Protein AF-A0A7C7LFN3-F1 (afdb_monomer)

Secondary structure (DSSP, 8-state):
----------SS--SSS------GGGS-SEEEEEEEEEEEEETTEEEEEEEEEEEEEEEE--PPPEEEEEESPTT----SS---EEEEE-TT--------------

Sequence (106 aa):
MHDTDIVFGRKDSVENNLLYRWNTFAVNDGRYQIQLVSFDQINGSYDRQHKSEMILAIEVDNTEPEVKIIRPLQGAVISGSVEVEVSLEDKHLTHYVLEYGRIRKE

Radius of gyration: 24.86 Å; Cα contacts (8 Å, |Δi|>4): 97; chains: 1; bounding box: 59×27×70 Å

Structure (mmCIF, N/CA/C/O backbone):
data_AF-A0A7C7LFN3-F1
#
_entry.id   AF-A0A7C7LFN3-F1
#
loop_
_atom_site.group_PDB
_atom_site.id
_atom_site.type_symbol
_atom_site.label_atom_id
_atom_site.label_alt_id
_atom_site.label_comp_id
_atom_site.label_asym_id
_atom_site.label_entity_id
_atom_site.label_seq_id
_atom_site.pdbx_PDB_ins_code
_atom_site.Cartn_x
_atom_site.Cartn_y
_atom_site.Cartn_z
_atom_site.occupancy
_atom_site.B_iso_or_equiv
_atom_site.auth_seq_id
_atom_site.auth_comp_id
_atom_site.auth_asym_id
_atom_site.auth_atom_id
_atom_site.pdbx_PDB_model_num
ATOM 1 N N . MET A 1 1 ? 13.126 -11.425 -5.196 1.00 37.75 1 MET A N 1
ATOM 2 C CA . MET A 1 1 ? 13.321 -10.377 -6.213 1.00 37.75 1 MET A CA 1
ATOM 3 C C . MET A 1 1 ? 12.475 -10.814 -7.392 1.00 37.75 1 MET A C 1
ATOM 5 O O . MET A 1 1 ? 12.890 -11.711 -8.111 1.00 37.75 1 MET A O 1
ATOM 9 N N . HIS A 1 2 ? 11.218 -10.367 -7.449 1.00 35.94 2 HIS A N 1
ATOM 10 C CA . HIS A 1 2 ? 10.364 -10.665 -8.597 1.00 35.94 2 HIS A CA 1
ATOM 11 C C . HIS A 1 2 ? 10.817 -9.723 -9.699 1.00 35.94 2 HIS A C 1
ATOM 13 O O . HIS A 1 2 ? 10.499 -8.539 -9.688 1.00 35.94 2 HIS A O 1
ATOM 19 N N . ASP A 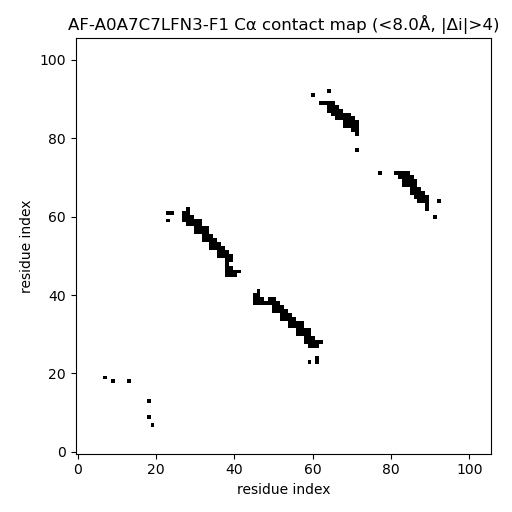1 3 ? 11.688 -10.252 -10.545 1.00 40.91 3 ASP A N 1
ATOM 20 C CA . ASP A 1 3 ? 12.185 -9.584 -11.730 1.00 40.91 3 ASP A CA 1
ATOM 21 C C . ASP A 1 3 ? 11.036 -9.580 -12.739 1.00 40.91 3 ASP A C 1
ATOM 23 O O . ASP A 1 3 ? 10.696 -10.590 -13.358 1.00 40.91 3 ASP A O 1
ATOM 27 N N . THR A 1 4 ? 10.288 -8.487 -12.766 1.00 40.97 4 THR A N 1
ATOM 28 C CA . THR A 1 4 ? 9.289 -8.235 -13.798 1.00 40.97 4 THR A CA 1
ATOM 29 C C . THR A 1 4 ? 9.499 -6.806 -14.243 1.00 40.97 4 THR A C 1
ATOM 31 O O . THR A 1 4 ? 8.725 -5.912 -13.911 1.00 40.97 4 THR A O 1
ATOM 34 N N . ASP A 1 5 ? 10.592 -6.592 -14.971 1.00 39.62 5 ASP A N 1
ATOM 35 C CA . ASP A 1 5 ? 10.776 -5.402 -15.788 1.00 39.62 5 ASP A CA 1
ATOM 36 C C . ASP A 1 5 ? 9.630 -5.354 -16.802 1.00 39.62 5 ASP A C 1
ATOM 38 O O . ASP A 1 5 ? 9.701 -5.919 -17.897 1.00 39.62 5 ASP A O 1
ATOM 42 N N . ILE A 1 6 ? 8.511 -4.728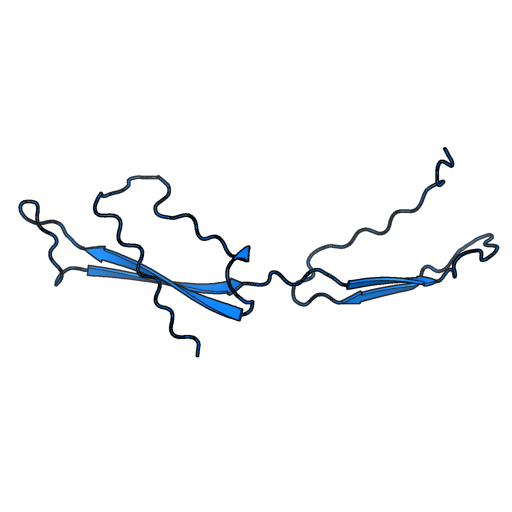 -16.429 1.00 45.34 6 ILE A N 1
ATOM 43 C CA . ILE A 1 6 ? 7.442 -4.493 -17.385 1.00 45.34 6 ILE A CA 1
ATOM 44 C C . ILE A 1 6 ? 7.844 -3.287 -18.231 1.00 45.34 6 ILE A C 1
ATOM 46 O O . ILE A 1 6 ? 7.607 -2.131 -17.882 1.00 45.34 6 ILE A O 1
ATOM 50 N N . VAL A 1 7 ? 8.490 -3.570 -19.359 1.00 51.75 7 VAL A N 1
ATOM 51 C CA . VAL A 1 7 ? 8.877 -2.556 -20.342 1.00 51.75 7 VAL A CA 1
ATOM 52 C C . VAL A 1 7 ? 7.654 -2.179 -21.179 1.00 51.75 7 VAL A C 1
ATOM 54 O O . VAL A 1 7 ? 7.287 -2.867 -22.133 1.00 51.75 7 VAL A O 1
ATOM 57 N N . PHE A 1 8 ? 7.013 -1.060 -20.844 1.00 55.72 8 PHE A N 1
ATOM 58 C CA . PHE A 1 8 ? 5.903 -0.504 -21.620 1.00 55.72 8 PHE A CA 1
ATOM 59 C C . PHE A 1 8 ? 6.427 0.480 -22.675 1.00 55.72 8 PHE A C 1
ATOM 61 O O . PHE A 1 8 ? 6.564 1.675 -22.430 1.00 55.72 8 PHE A O 1
ATOM 68 N N . GLY A 1 9 ? 6.746 -0.019 -23.869 1.00 50.97 9 GLY A N 1
ATOM 69 C CA . GLY A 1 9 ? 7.222 0.818 -24.974 1.00 50.97 9 GLY A CA 1
ATOM 70 C C . GLY A 1 9 ? 6.075 1.382 -25.814 1.00 50.97 9 GLY A C 1
ATOM 71 O O . GLY A 1 9 ? 5.588 0.699 -26.715 1.00 50.97 9 GLY A O 1
ATOM 72 N N . ARG A 1 10 ? 5.667 2.636 -25.581 1.00 58.88 10 ARG A N 1
ATOM 73 C CA . ARG A 1 10 ? 4.882 3.388 -26.576 1.00 58.88 10 ARG A CA 1
ATOM 74 C C . ARG A 1 10 ? 5.840 3.933 -27.644 1.00 58.88 10 ARG A C 1
ATOM 76 O O . ARG A 1 10 ? 6.858 4.525 -27.310 1.00 58.88 10 ARG A O 1
ATOM 83 N N . LYS A 1 11 ? 5.519 3.706 -28.923 1.00 55.66 11 LYS A N 1
ATOM 84 C CA . LYS A 1 11 ? 6.321 4.132 -30.091 1.00 55.66 11 LYS A CA 1
ATOM 85 C C . LYS A 1 11 ? 6.060 5.571 -30.551 1.00 55.66 11 LYS A C 1
ATOM 87 O O . LYS A 1 11 ? 6.649 5.997 -31.531 1.00 55.66 11 LYS A O 1
ATOM 92 N N . ASP A 1 12 ? 5.189 6.303 -29.870 1.00 61.66 12 ASP A N 1
ATOM 93 C CA . ASP A 1 12 ? 4.902 7.697 -30.197 1.00 61.66 12 ASP A CA 1
ATOM 94 C C . ASP A 1 12 ? 5.341 8.568 -29.028 1.00 61.66 12 ASP A C 1
ATOM 96 O O . ASP A 1 12 ? 5.077 8.225 -27.869 1.00 61.66 12 ASP A O 1
ATOM 100 N N . SER A 1 13 ? 5.990 9.692 -29.330 1.00 64.69 13 SER A N 1
ATOM 101 C CA . SER A 1 13 ? 6.252 10.724 -28.335 1.00 64.69 13 SER A CA 1
ATOM 102 C C . SER A 1 13 ? 4.928 11.256 -27.787 1.00 64.69 13 SER A C 1
ATOM 104 O O . SER A 1 13 ? 3.934 11.401 -28.500 1.00 64.69 13 SER A O 1
ATOM 106 N N . VAL A 1 14 ? 4.908 11.520 -26.486 1.00 72.69 14 VAL A N 1
ATOM 107 C CA . VAL A 1 14 ? 3.751 12.081 -25.797 1.00 72.69 14 VAL A CA 1
ATOM 108 C C . VAL A 1 14 ? 4.197 13.386 -25.162 1.00 72.69 14 VAL A C 1
ATOM 110 O O . VAL A 1 14 ? 5.146 13.401 -24.384 1.00 72.69 14 VAL A O 1
ATOM 113 N N . GLU A 1 15 ? 3.518 14.478 -25.493 1.00 72.25 15 GLU A N 1
ATOM 114 C CA . GLU A 1 15 ? 3.736 15.780 -24.870 1.00 72.25 15 GLU A CA 1
ATOM 115 C C . GLU A 1 15 ? 2.603 16.050 -23.876 1.00 72.25 15 GLU A C 1
ATOM 117 O O . GLU A 1 15 ? 1.429 15.981 -24.241 1.00 72.25 15 GLU A O 1
ATOM 122 N N . ASN A 1 16 ? 2.954 16.319 -22.613 1.00 74.62 16 ASN A N 1
ATOM 123 C CA . ASN A 1 16 ? 2.017 16.681 -21.540 1.00 74.62 16 ASN A CA 1
ATOM 124 C C . ASN A 1 16 ? 0.780 15.772 -21.424 1.00 74.62 16 ASN A C 1
ATOM 126 O O . ASN A 1 16 ? -0.333 16.238 -21.182 1.00 74.62 16 ASN A O 1
ATOM 130 N N . ASN A 1 17 ? 0.958 14.464 -21.603 1.00 82.81 17 ASN A N 1
ATOM 131 C CA . ASN A 1 17 ? -0.140 13.507 -21.549 1.00 82.81 17 ASN A CA 1
ATOM 132 C C . ASN A 1 17 ? 0.325 12.163 -20.956 1.00 82.81 17 ASN A C 1
ATOM 134 O O . ASN A 1 17 ? 1.513 11.928 -20.732 1.00 82.81 17 ASN A O 1
ATOM 138 N N . LEU A 1 18 ? -0.632 11.293 -20.644 1.00 81.75 18 LEU A N 1
ATOM 139 C CA . LEU A 1 18 ? -0.422 10.016 -19.978 1.00 81.75 18 LEU A CA 1
ATOM 140 C C . LEU A 1 18 ? 0.347 9.034 -20.874 1.00 81.75 18 LEU A C 1
ATOM 142 O O . LEU A 1 18 ? -0.135 8.638 -21.935 1.00 81.75 18 LEU A O 1
ATOM 146 N N . LEU A 1 19 ? 1.512 8.586 -20.400 1.00 82.00 19 LEU A N 1
ATOM 147 C CA . LEU A 1 19 ? 2.312 7.551 -21.063 1.00 82.00 19 LEU A CA 1
ATOM 148 C C . LEU A 1 19 ? 1.732 6.152 -20.845 1.00 82.00 19 LEU A C 1
ATOM 150 O O . LEU A 1 19 ? 1.578 5.382 -21.794 1.00 82.00 19 LEU A O 1
ATOM 154 N N . TYR A 1 20 ? 1.405 5.830 -19.594 1.00 83.44 20 TYR A N 1
ATOM 155 C CA . TYR A 1 20 ? 0.920 4.514 -19.205 1.00 83.44 20 TYR A CA 1
ATOM 156 C C . TYR A 1 20 ? 0.075 4.583 -17.930 1.00 83.44 20 TYR A C 1
ATOM 158 O O . TYR A 1 20 ? 0.327 5.405 -17.050 1.00 83.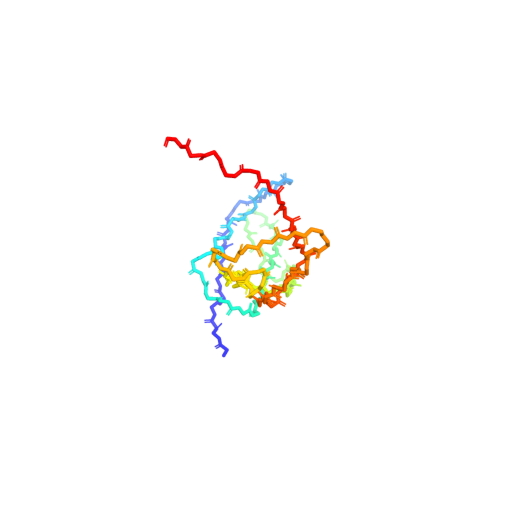44 20 TYR A O 1
ATOM 166 N N . ARG A 1 21 ? -0.920 3.694 -17.825 1.00 88.44 21 ARG A N 1
ATOM 167 C CA . ARG A 1 21 ? -1.698 3.475 -16.603 1.00 88.44 21 ARG A CA 1
ATOM 168 C C . ARG A 1 21 ? -1.363 2.099 -16.057 1.00 88.44 21 ARG A C 1
ATOM 170 O O . ARG A 1 21 ? -1.717 1.093 -16.663 1.00 88.44 21 ARG A O 1
ATOM 177 N N . TRP A 1 22 ? -0.731 2.066 -14.896 1.00 90.94 22 TRP A N 1
ATOM 178 C CA . TRP A 1 22 ? -0.460 0.819 -14.202 1.00 90.94 22 TRP A CA 1
ATOM 179 C C . TRP A 1 22 ? -1.601 0.475 -13.247 1.00 90.94 22 TRP A C 1
ATOM 181 O O . TRP A 1 22 ? -2.002 1.301 -12.430 1.00 90.94 22 TRP A O 1
ATOM 191 N N . ASN A 1 23 ? -2.146 -0.734 -13.386 1.00 93.19 23 ASN A N 1
ATOM 192 C CA . ASN A 1 23 ? -3.133 -1.277 -12.463 1.00 93.19 23 ASN A CA 1
ATOM 193 C C . ASN A 1 23 ? -2.417 -1.996 -11.311 1.00 93.19 23 ASN A C 1
ATOM 195 O O . ASN A 1 23 ? -1.996 -3.142 -11.472 1.00 93.19 23 ASN A O 1
ATOM 199 N N . THR A 1 24 ? -2.281 -1.328 -10.166 1.00 94.00 24 THR A N 1
ATOM 200 C CA . THR A 1 24 ? -1.592 -1.869 -8.983 1.00 94.00 24 THR A CA 1
ATOM 201 C C . THR A 1 24 ? -2.375 -2.972 -8.274 1.00 94.00 24 THR A C 1
ATOM 203 O O . THR A 1 24 ? -1.756 -3.820 -7.644 1.00 94.00 24 THR A O 1
ATOM 206 N N . PHE A 1 25 ? -3.701 -3.045 -8.458 1.00 94.69 25 PHE A N 1
ATOM 207 C CA . PHE A 1 25 ? -4.537 -4.128 -7.914 1.00 94.69 25 PHE A CA 1
ATOM 208 C C . PHE A 1 25 ? -4.268 -5.492 -8.566 1.00 94.69 25 PHE A C 1
ATOM 210 O O . PHE A 1 25 ? -4.726 -6.519 -8.079 1.00 94.69 25 PHE A O 1
ATOM 217 N N . ALA A 1 26 ? -3.574 -5.511 -9.707 1.00 94.44 26 ALA A N 1
ATOM 218 C CA . ALA A 1 26 ? -3.241 -6.737 -10.430 1.00 94.44 26 ALA A CA 1
ATOM 219 C C . ALA A 1 26 ? -1.863 -7.309 -10.052 1.00 94.44 26 ALA A C 1
ATOM 221 O O . ALA A 1 26 ? -1.443 -8.305 -10.641 1.00 94.44 26 ALA A O 1
ATOM 222 N N . VAL A 1 27 ? -1.141 -6.676 -9.123 1.00 93.44 27 VAL A N 1
ATOM 223 C CA . VAL A 1 27 ? 0.179 -7.117 -8.658 1.00 93.44 27 VAL A CA 1
ATOM 224 C C . VAL A 1 27 ? 0.194 -7.245 -7.139 1.00 93.44 27 VAL A C 1
ATOM 226 O O . VAL A 1 27 ? -0.611 -6.631 -6.447 1.00 93.44 27 VAL A O 1
ATOM 229 N N . ASN A 1 28 ? 1.125 -8.045 -6.623 1.00 95.31 28 ASN A N 1
ATOM 230 C CA . ASN A 1 28 ? 1.280 -8.233 -5.184 1.00 95.31 28 ASN A CA 1
ATOM 231 C C . ASN A 1 28 ? 1.892 -7.000 -4.520 1.00 95.31 28 ASN A C 1
ATOM 233 O O . ASN A 1 28 ? 2.659 -6.259 -5.141 1.00 95.31 28 ASN A O 1
ATOM 237 N N . ASP A 1 29 ? 1.646 -6.860 -3.228 1.00 94.94 29 ASP A N 1
ATOM 238 C CA . ASP A 1 29 ? 2.256 -5.815 -2.418 1.00 94.94 29 ASP A CA 1
ATOM 239 C C . ASP A 1 29 ? 3.777 -5.962 -2.354 1.00 94.94 29 ASP A C 1
ATOM 241 O O . ASP A 1 29 ? 4.339 -7.064 -2.388 1.00 94.94 29 ASP A O 1
ATOM 245 N N . GLY A 1 30 ? 4.464 -4.828 -2.256 1.00 94.81 30 GLY A N 1
ATOM 246 C CA . GLY A 1 30 ? 5.914 -4.791 -2.159 1.00 94.81 30 GLY A CA 1
ATOM 247 C C . GLY A 1 30 ? 6.547 -3.573 -2.814 1.00 94.81 30 GLY A C 1
ATOM 248 O O . GLY A 1 30 ? 5.884 -2.640 -3.262 1.00 94.81 30 GLY A O 1
ATOM 249 N N . ARG A 1 31 ? 7.881 -3.583 -2.855 1.00 95.12 31 ARG A N 1
ATOM 250 C CA . ARG A 1 31 ? 8.674 -2.512 -3.464 1.00 95.12 31 ARG A CA 1
ATOM 251 C C . ARG A 1 31 ? 8.871 -2.770 -4.949 1.00 95.12 31 ARG A C 1
ATOM 253 O O . ARG A 1 31 ? 9.356 -3.834 -5.327 1.00 95.12 31 ARG A O 1
ATOM 260 N N . TYR A 1 32 ? 8.574 -1.758 -5.751 1.00 94.12 32 TYR A N 1
ATOM 261 C CA . TYR A 1 32 ? 8.756 -1.752 -7.196 1.00 94.12 32 TYR A CA 1
ATOM 262 C C . TYR A 1 32 ? 9.627 -0.569 -7.619 1.00 94.12 32 TYR A C 1
ATOM 264 O O . TYR A 1 32 ? 9.795 0.411 -6.885 1.00 94.12 32 TYR A O 1
ATOM 272 N N . GLN A 1 33 ? 10.179 -0.662 -8.824 1.00 93.75 33 GLN A N 1
ATOM 273 C CA . GLN A 1 33 ? 10.855 0.439 -9.493 1.00 93.75 33 GLN A CA 1
ATOM 274 C C . GLN A 1 33 ? 10.163 0.696 -10.827 1.00 93.75 33 GLN A C 1
ATOM 276 O O . GLN A 1 33 ? 9.935 -0.227 -11.602 1.00 93.75 33 GLN A O 1
ATOM 281 N N . ILE A 1 34 ? 9.824 1.955 -11.088 1.00 91.00 34 ILE A N 1
ATOM 282 C CA . ILE A 1 34 ? 9.351 2.404 -12.396 1.00 91.00 34 ILE A CA 1
ATOM 283 C C . ILE A 1 34 ? 10.538 3.050 -13.098 1.00 91.00 34 ILE A C 1
ATOM 285 O O . ILE A 1 34 ? 11.088 4.030 -12.594 1.00 91.00 34 ILE A O 1
ATOM 289 N N . GLN A 1 35 ? 10.916 2.514 -14.256 1.00 90.19 35 GLN A N 1
ATOM 290 C CA . GLN A 1 35 ? 11.968 3.073 -15.098 1.00 90.19 35 GLN A CA 1
ATOM 291 C C . GLN A 1 35 ? 11.353 3.754 -16.323 1.00 90.19 35 GLN A C 1
ATOM 293 O O . GLN A 1 35 ? 10.599 3.145 -17.082 1.00 90.19 35 GLN A O 1
ATOM 298 N N . LEU A 1 36 ? 11.703 5.022 -16.529 1.00 87.75 36 LEU A N 1
ATOM 299 C CA . LEU A 1 36 ? 11.445 5.757 -17.759 1.00 87.75 36 LEU A CA 1
ATOM 300 C C . LEU A 1 36 ? 12.756 5.878 -18.531 1.00 87.75 36 LEU A C 1
ATOM 302 O O . LEU A 1 36 ? 13.734 6.404 -18.003 1.00 87.75 36 LEU A O 1
ATOM 306 N N . VAL A 1 37 ? 12.755 5.425 -19.782 1.00 86.62 37 VAL A N 1
ATOM 307 C CA . VAL A 1 37 ? 13.883 5.572 -20.706 1.00 86.62 37 VAL A CA 1
ATOM 308 C C . VAL A 1 37 ? 13.402 6.331 -21.934 1.00 86.62 37 VAL A C 1
ATOM 310 O O . VAL A 1 37 ? 12.455 5.901 -22.594 1.00 86.62 37 VAL A O 1
ATOM 313 N N . SER A 1 38 ? 14.046 7.452 -22.248 1.00 85.62 38 SER A N 1
ATOM 314 C CA . SER A 1 38 ? 13.797 8.218 -23.471 1.00 85.62 38 SER A CA 1
ATOM 315 C C . SER A 1 38 ? 15.002 8.141 -24.396 1.00 85.62 38 SER A C 1
ATOM 317 O O . SER A 1 38 ? 16.137 8.182 -23.928 1.00 85.62 38 SER A O 1
ATOM 319 N N . PHE A 1 39 ? 14.752 8.080 -25.700 1.00 86.06 39 PHE A N 1
ATOM 320 C CA . PHE A 1 39 ? 15.776 8.027 -26.741 1.00 86.06 39 PHE A CA 1
ATOM 321 C C . PHE A 1 39 ? 15.633 9.228 -27.667 1.00 86.06 39 PHE A C 1
ATOM 323 O O . PHE A 1 39 ? 14.505 9.623 -27.978 1.00 86.06 39 PHE A O 1
ATOM 330 N N . ASP A 1 40 ? 16.753 9.754 -28.154 1.00 84.69 40 ASP A N 1
ATOM 331 C CA . ASP A 1 40 ? 16.718 10.731 -29.237 1.00 84.69 40 ASP A CA 1
ATOM 332 C C . ASP A 1 40 ? 16.186 10.092 -30.523 1.00 84.69 40 ASP A C 1
ATOM 334 O O . ASP A 1 40 ? 16.354 8.896 -30.783 1.00 84.69 40 ASP A O 1
ATOM 338 N N . GLN A 1 41 ? 15.536 10.904 -31.356 1.00 83.25 41 GLN A N 1
ATOM 339 C CA . GLN A 1 41 ? 15.080 10.484 -32.675 1.00 83.25 41 GLN A CA 1
ATOM 340 C C . GLN A 1 41 ? 15.869 11.227 -33.749 1.00 83.25 41 GLN A C 1
ATOM 342 O O . GLN A 1 41 ? 15.777 12.446 -33.876 1.00 83.25 41 GLN A O 1
ATOM 347 N N . ILE A 1 42 ? 16.608 10.478 -34.565 1.00 83.19 42 ILE A N 1
ATOM 348 C CA . ILE A 1 42 ? 17.411 11.010 -35.667 1.00 83.19 42 ILE A CA 1
ATOM 349 C C . ILE A 1 42 ? 16.858 10.433 -36.969 1.00 83.19 42 ILE A C 1
ATOM 351 O O . ILE A 1 42 ? 16.749 9.218 -37.129 1.00 83.19 42 ILE A O 1
ATOM 355 N N . ASN A 1 43 ? 16.475 11.301 -37.910 1.00 81.94 43 ASN A N 1
ATOM 356 C CA . ASN A 1 43 ? 15.936 10.912 -39.222 1.00 81.94 43 ASN A CA 1
ATOM 357 C C . ASN A 1 43 ? 14.770 9.899 -39.151 1.00 81.94 43 ASN A C 1
ATOM 359 O O . ASN A 1 43 ? 14.660 9.001 -39.983 1.00 81.94 43 ASN A O 1
ATOM 363 N N . GLY A 1 44 ? 13.905 10.019 -38.138 1.00 74.00 44 GLY A N 1
ATOM 364 C CA . GLY A 1 44 ? 12.744 9.136 -37.961 1.00 74.00 44 GLY A CA 1
ATOM 365 C C . GLY A 1 44 ? 13.035 7.794 -37.279 1.00 74.00 44 GLY A C 1
ATOM 366 O O . GLY A 1 44 ? 12.114 7.003 -37.108 1.00 74.00 44 GLY A O 1
ATOM 367 N N . SER A 1 45 ? 14.281 7.533 -36.871 1.00 77.50 45 SER A N 1
ATOM 368 C CA . SER A 1 45 ? 14.669 6.329 -36.126 1.00 77.50 45 SER A CA 1
ATOM 369 C C . SER A 1 45 ? 15.164 6.681 -34.726 1.00 77.50 45 SER A C 1
ATOM 371 O O . SER A 1 45 ? 15.833 7.695 -34.539 1.00 77.50 45 SER A O 1
ATOM 373 N N . TYR A 1 46 ? 14.852 5.833 -33.745 1.00 81.25 46 TYR A N 1
ATOM 374 C CA . TYR A 1 46 ? 15.369 5.985 -32.386 1.00 81.25 46 TYR A CA 1
ATOM 375 C C . TYR A 1 46 ? 16.856 5.669 -32.327 1.00 81.25 46 TYR A C 1
ATOM 377 O O . TYR A 1 46 ? 17.282 4.566 -32.686 1.00 81.25 46 TYR A O 1
ATOM 385 N N . ASP A 1 47 ? 17.625 6.613 -31.809 1.00 84.25 47 ASP A N 1
ATOM 386 C CA . ASP A 1 47 ? 19.012 6.407 -31.452 1.00 84.25 47 ASP A CA 1
ATOM 387 C C . ASP A 1 47 ? 19.097 5.797 -30.050 1.00 84.25 47 ASP A C 1
ATOM 389 O O . ASP A 1 47 ? 18.861 6.450 -29.037 1.00 84.25 47 ASP A O 1
ATOM 393 N N . ARG A 1 48 ? 19.443 4.509 -29.984 1.00 82.69 48 ARG A N 1
ATOM 394 C CA . ARG A 1 48 ? 19.570 3.793 -28.707 1.00 82.69 48 ARG A CA 1
ATOM 395 C C . ARG A 1 48 ? 20.816 4.172 -27.905 1.00 82.69 48 ARG A C 1
ATOM 397 O O . ARG A 1 48 ? 20.922 3.749 -26.755 1.00 82.69 48 ARG A O 1
ATOM 404 N N . GLN A 1 49 ? 21.759 4.906 -28.497 1.00 85.69 49 GLN A N 1
ATOM 405 C CA . GLN A 1 49 ? 23.002 5.309 -27.835 1.00 85.69 49 GLN A CA 1
ATOM 406 C C . GLN A 1 49 ? 22.817 6.588 -27.018 1.00 85.69 49 GLN A C 1
ATOM 408 O O . GLN A 1 49 ? 23.394 6.713 -25.939 1.00 85.69 49 GLN A O 1
ATOM 413 N N . HIS A 1 50 ? 21.969 7.499 -27.493 1.00 86.94 50 HIS A N 1
ATOM 414 C CA . HIS A 1 50 ? 21.644 8.743 -26.805 1.00 86.94 50 HIS A CA 1
ATOM 415 C C . HIS A 1 50 ? 20.317 8.581 -26.066 1.00 86.94 50 HIS A C 1
ATOM 417 O O . HIS A 1 50 ? 19.233 8.773 -26.620 1.00 86.94 50 HIS A O 1
ATOM 423 N N . LYS A 1 51 ? 20.423 8.163 -24.801 1.00 88.94 51 LYS A N 1
ATOM 424 C CA . LYS A 1 51 ? 19.282 7.946 -23.911 1.00 88.94 51 LYS A CA 1
ATOM 425 C C . LYS A 1 51 ? 19.374 8.773 -22.636 1.00 88.94 51 LYS A C 1
ATOM 427 O O . LYS A 1 51 ? 20.466 9.051 -22.145 1.00 88.94 51 LYS A O 1
ATOM 432 N N . SER A 1 52 ? 18.213 9.094 -22.080 1.00 90.06 52 SER A N 1
ATOM 433 C CA . SER A 1 52 ? 18.057 9.610 -20.720 1.00 90.06 52 SER A CA 1
ATOM 434 C C . SER A 1 52 ? 17.193 8.648 -19.913 1.00 90.06 52 SER A C 1
ATOM 436 O O . SER A 1 52 ? 16.278 8.025 -20.459 1.00 90.06 52 SER A O 1
ATOM 438 N N . GLU A 1 53 ? 17.499 8.506 -18.626 1.00 91.50 53 GLU A N 1
ATOM 439 C CA . GLU A 1 53 ? 16.831 7.562 -17.735 1.00 91.50 53 GLU A CA 1
ATOM 440 C C . GLU A 1 53 ? 16.394 8.228 -16.432 1.00 91.50 53 GLU A C 1
ATOM 442 O O . GLU A 1 53 ? 17.112 9.047 -15.857 1.00 91.50 53 GLU A O 1
ATOM 447 N N . MET A 1 54 ? 15.225 7.823 -15.940 1.00 91.75 54 MET A N 1
ATOM 448 C CA . MET A 1 54 ? 14.728 8.166 -14.613 1.00 91.75 54 MET A CA 1
ATOM 449 C C . MET A 1 54 ? 14.152 6.919 -13.948 1.00 91.75 54 MET A C 1
ATOM 451 O O . MET A 1 54 ? 13.373 6.190 -14.558 1.00 91.75 54 MET A O 1
ATOM 455 N N . ILE A 1 55 ? 14.522 6.689 -12.689 1.00 93.31 55 ILE A N 1
ATOM 456 C CA . ILE A 1 55 ? 14.021 5.574 -11.882 1.00 93.31 55 ILE A CA 1
ATOM 457 C C . ILE A 1 55 ? 13.278 6.142 -10.678 1.00 93.31 55 ILE A C 1
ATOM 459 O O . ILE A 1 55 ? 13.808 6.988 -9.958 1.00 93.31 55 ILE A O 1
ATOM 463 N N . LEU A 1 56 ? 12.066 5.647 -10.442 1.00 94.06 56 LEU A N 1
ATOM 464 C CA . LEU A 1 56 ? 11.268 5.955 -9.264 1.00 94.06 56 LEU A CA 1
ATOM 465 C C . LEU A 1 56 ? 11.046 4.681 -8.451 1.00 94.06 56 LEU A C 1
ATOM 467 O O . LEU A 1 56 ? 10.447 3.726 -8.940 1.00 94.06 56 LEU A O 1
ATOM 471 N N . ALA A 1 57 ? 11.513 4.676 -7.204 1.00 94.81 57 ALA A N 1
ATOM 472 C CA . ALA A 1 57 ? 11.188 3.622 -6.253 1.00 94.81 57 ALA A CA 1
ATOM 473 C C . ALA A 1 57 ? 9.833 3.909 -5.600 1.00 94.81 57 ALA A C 1
ATOM 475 O O . ALA A 1 57 ? 9.580 5.027 -5.153 1.00 94.81 57 ALA A O 1
ATOM 476 N N . ILE A 1 58 ? 8.988 2.889 -5.527 1.00 94.50 58 ILE A N 1
ATOM 477 C CA . ILE A 1 58 ? 7.636 2.976 -4.980 1.00 94.50 58 ILE A CA 1
ATOM 478 C C . ILE A 1 58 ? 7.305 1.720 -4.177 1.00 94.50 58 ILE A C 1
ATOM 480 O O . ILE A 1 58 ? 7.922 0.667 -4.352 1.00 94.50 58 ILE A O 1
ATOM 484 N N . GLU A 1 59 ? 6.310 1.827 -3.310 1.00 94.19 59 GLU A N 1
ATOM 485 C CA . GLU A 1 59 ? 5.735 0.696 -2.595 1.00 94.19 59 GLU A CA 1
ATOM 486 C C . GLU A 1 59 ? 4.269 0.569 -3.001 1.00 94.19 59 GLU A C 1
ATOM 488 O O . GLU A 1 59 ? 3.527 1.549 -2.962 1.00 94.19 59 GLU A O 1
ATOM 493 N N . VAL A 1 60 ? 3.888 -0.620 -3.461 1.00 95.56 60 VAL A N 1
ATOM 494 C CA . VAL A 1 60 ? 2.490 -0.985 -3.683 1.00 95.56 60 VAL A CA 1
ATOM 495 C C . VAL A 1 60 ? 1.998 -1.667 -2.423 1.00 95.56 60 VAL A C 1
ATOM 497 O O . VAL A 1 60 ? 2.632 -2.613 -1.951 1.00 95.56 60 VAL A O 1
ATOM 500 N N . ASP A 1 61 ? 0.877 -1.178 -1.914 1.00 95.00 61 ASP A N 1
ATOM 501 C CA . ASP A 1 61 ? 0.133 -1.790 -0.827 1.00 95.00 61 ASP A CA 1
ATOM 502 C C . ASP A 1 61 ? -1.354 -1.770 -1.194 1.00 95.00 61 ASP A C 1
ATOM 504 O O . ASP A 1 61 ? -1.951 -0.702 -1.346 1.00 95.00 61 ASP A O 1
ATOM 508 N N . ASN A 1 62 ? -1.908 -2.954 -1.437 1.00 94.94 62 ASN A N 1
ATOM 509 C CA . ASN A 1 62 ? -3.323 -3.190 -1.676 1.00 94.94 62 ASN A CA 1
ATOM 510 C C . ASN A 1 62 ? -3.971 -3.926 -0.486 1.00 94.94 62 ASN A C 1
ATOM 512 O O . ASN A 1 62 ? -5.103 -4.395 -0.620 1.00 94.94 62 ASN A O 1
ATOM 516 N N . THR A 1 63 ? -3.267 -4.081 0.639 1.00 94.00 63 THR A N 1
ATOM 517 C CA . THR A 1 63 ? -3.801 -4.707 1.849 1.00 94.00 63 THR A CA 1
ATOM 518 C C . THR A 1 63 ? -4.830 -3.770 2.484 1.00 94.00 63 THR A C 1
ATOM 520 O O . THR A 1 63 ? -4.558 -2.597 2.728 1.00 94.00 63 THR A O 1
ATOM 523 N N . GLU A 1 64 ? -6.045 -4.273 2.720 1.00 93.38 64 GLU A N 1
ATOM 524 C CA . GLU A 1 64 ? -7.093 -3.501 3.394 1.00 93.38 64 GLU A CA 1
ATOM 525 C C . GLU A 1 64 ? -6.783 -3.350 4.896 1.00 93.38 64 GLU A C 1
ATOM 527 O O . GLU A 1 64 ? -6.286 -4.300 5.508 1.00 93.38 64 GLU A O 1
ATOM 532 N N . PRO A 1 65 ? -7.121 -2.204 5.520 1.00 94.44 65 PRO A N 1
ATOM 533 C CA . PRO A 1 65 ? -6.993 -2.037 6.963 1.00 94.44 65 PRO A CA 1
ATOM 534 C C . PRO A 1 65 ? -7.931 -2.989 7.709 1.00 94.44 65 PRO A C 1
ATOM 536 O O . PRO A 1 65 ? -9.124 -3.076 7.406 1.00 94.44 65 PRO A O 1
ATOM 539 N N . GLU A 1 66 ? -7.440 -3.619 8.773 1.00 96.00 66 GLU A N 1
ATOM 540 C CA . GLU A 1 66 ? -8.276 -4.385 9.695 1.00 96.00 66 GLU A CA 1
ATOM 541 C C . GLU A 1 66 ? -8.702 -3.503 10.874 1.00 96.00 66 GLU A C 1
ATOM 543 O O . GLU A 1 66 ? -7.868 -2.944 11.586 1.00 96.00 66 GLU A O 1
ATOM 548 N N . VAL A 1 67 ? -10.016 -3.366 11.099 1.00 95.19 67 VAL A N 1
ATOM 549 C CA . VAL A 1 67 ? -10.571 -2.504 12.158 1.00 95.19 67 VAL A CA 1
ATOM 550 C C . VAL A 1 67 ? -11.596 -3.255 12.998 1.00 95.19 67 VAL A C 1
ATOM 552 O O . VAL A 1 67 ? -12.510 -3.898 12.479 1.00 95.19 67 VAL A O 1
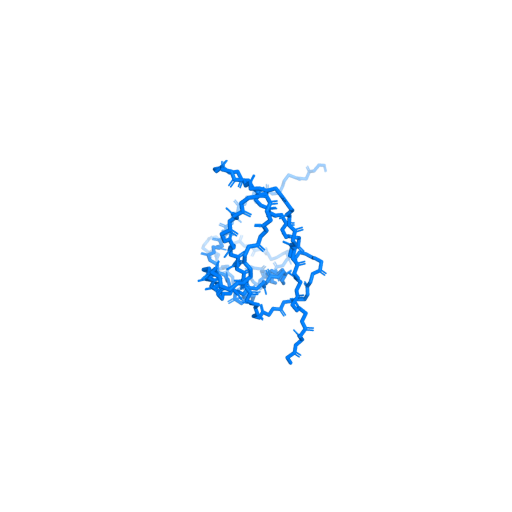ATOM 555 N N . LYS A 1 68 ? -11.500 -3.117 14.323 1.00 94.88 68 LYS A N 1
ATOM 556 C CA . LYS A 1 68 ? -12.437 -3.723 15.270 1.00 94.88 68 LYS A CA 1
ATOM 557 C C . LYS A 1 68 ? -12.697 -2.833 16.477 1.00 94.88 68 LYS A C 1
ATOM 559 O O . LYS A 1 68 ? -11.775 -2.468 17.197 1.00 94.88 68 LYS A O 1
ATOM 564 N N . ILE A 1 69 ? -13.973 -2.592 16.778 1.00 94.12 69 ILE A N 1
ATOM 565 C CA . ILE A 1 69 ? -14.387 -2.035 18.071 1.00 94.12 69 ILE A CA 1
ATOM 566 C C . ILE A 1 69 ? -14.303 -3.153 19.120 1.00 94.12 69 ILE A C 1
ATOM 568 O O . ILE A 1 69 ? -15.027 -4.147 19.047 1.00 94.12 69 ILE A O 1
ATOM 572 N N . ILE A 1 70 ? -13.397 -3.003 20.082 1.00 96.75 70 ILE A N 1
ATOM 573 C CA . ILE A 1 70 ? -13.229 -3.905 21.229 1.00 96.75 70 ILE A CA 1
ATOM 574 C C . ILE A 1 70 ? -14.225 -3.525 22.328 1.00 96.75 70 ILE A C 1
ATOM 576 O O . ILE A 1 70 ? -14.847 -4.400 22.937 1.00 96.75 70 ILE A O 1
ATOM 580 N N . ARG A 1 71 ? -14.412 -2.218 22.558 1.00 95.12 71 ARG A N 1
ATOM 581 C CA . ARG A 1 71 ? -15.381 -1.676 23.517 1.00 95.12 71 ARG A CA 1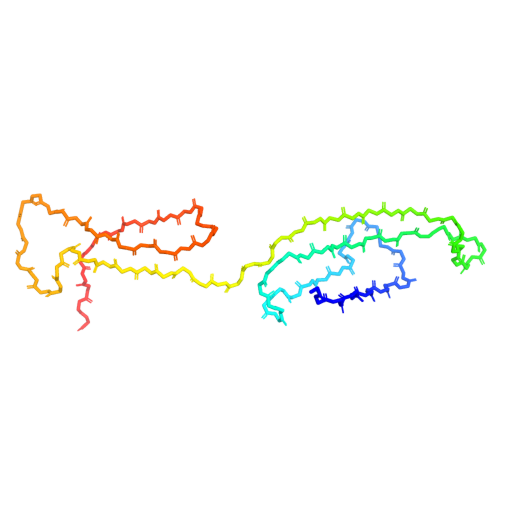
ATOM 582 C C . ARG A 1 71 ? -16.117 -0.457 22.961 1.00 95.12 71 ARG A C 1
ATOM 584 O O . ARG A 1 71 ? -15.501 0.328 22.247 1.00 95.12 71 ARG A O 1
ATOM 591 N N . PRO A 1 72 ? -17.391 -0.254 23.335 1.00 94.25 72 PRO A N 1
ATOM 592 C CA . PRO A 1 72 ? -18.204 -1.142 24.169 1.00 94.25 72 PRO A CA 1
ATOM 593 C C . PRO A 1 72 ? -18.563 -2.450 23.446 1.00 94.25 72 PRO A C 1
ATOM 595 O O . PRO A 1 72 ? -18.636 -2.498 22.220 1.00 94.25 72 PRO A O 1
ATOM 598 N N . LEU A 1 73 ? -18.787 -3.524 24.212 1.00 94.25 73 LEU A N 1
ATOM 599 C CA . LEU A 1 73 ? -19.261 -4.788 23.643 1.00 94.25 73 LEU A CA 1
ATOM 600 C C . LEU A 1 73 ? -20.649 -4.601 23.023 1.00 94.25 73 LEU A C 1
ATOM 602 O O . LEU A 1 73 ? -21.469 -3.823 23.519 1.00 94.25 73 LEU A O 1
ATOM 606 N N . GLN A 1 74 ? -20.938 -5.361 21.969 1.00 91.38 74 GLN A N 1
ATOM 607 C CA . GLN A 1 74 ? -22.258 -5.358 21.351 1.00 91.38 74 GLN A CA 1
ATOM 608 C C . GLN A 1 74 ? -23.343 -5.670 22.396 1.00 91.38 74 GLN A C 1
ATOM 610 O O . GLN A 1 74 ? -23.263 -6.662 23.116 1.00 91.38 74 GLN A O 1
ATOM 615 N N . GLY A 1 75 ? -24.360 -4.808 22.481 1.00 90.44 75 GLY A N 1
ATOM 616 C CA . GLY A 1 75 ? -25.469 -4.956 23.430 1.00 90.44 75 GLY A CA 1
ATOM 617 C C . GLY A 1 75 ? -25.181 -4.468 24.854 1.00 90.44 75 GLY A C 1
ATOM 618 O O . GLY A 1 75 ? -26.071 -4.554 25.699 1.00 90.44 75 GLY A O 1
ATOM 619 N N . ALA A 1 76 ? -23.987 -3.933 25.134 1.00 92.12 76 ALA A N 1
ATOM 620 C CA . ALA A 1 76 ? -23.701 -3.317 26.423 1.00 92.12 76 ALA A CA 1
ATOM 621 C C . ALA A 1 76 ? -24.659 -2.147 26.697 1.00 92.12 76 ALA A C 1
ATOM 623 O O . ALA A 1 76 ? -24.886 -1.285 25.844 1.00 92.12 76 ALA A O 1
ATOM 624 N N . VAL A 1 77 ? -25.198 -2.102 27.915 1.00 91.88 77 VAL A N 1
ATOM 625 C CA . VAL A 1 77 ? -25.931 -0.933 28.402 1.00 91.88 77 VAL A CA 1
ATOM 626 C C . VAL A 1 77 ? -24.900 0.120 28.787 1.00 91.88 77 VAL A C 1
ATOM 628 O O . VAL A 1 77 ? -24.095 -0.094 29.691 1.00 91.88 77 VAL A O 1
ATOM 631 N N . ILE A 1 78 ? -24.913 1.241 28.075 1.00 91.31 78 ILE A N 1
ATOM 632 C CA . ILE A 1 78 ? -23.961 2.339 28.244 1.00 91.31 78 ILE A CA 1
ATOM 633 C C . ILE A 1 78 ? -24.668 3.574 28.814 1.00 91.31 78 ILE A C 1
ATOM 635 O O . ILE A 1 78 ? -25.821 3.851 28.482 1.00 91.31 78 ILE A O 1
ATOM 639 N N . SER A 1 79 ? -23.984 4.326 29.675 1.00 92.31 79 SER A N 1
ATOM 640 C CA . SER A 1 79 ? -24.489 5.577 30.252 1.00 92.31 79 SER A CA 1
ATOM 641 C C . SER A 1 79 ? -23.337 6.495 30.649 1.00 92.31 79 SER A C 1
ATOM 643 O O . SER A 1 79 ? -22.304 6.005 31.097 1.00 92.31 79 SER A O 1
ATOM 645 N N . GLY A 1 80 ? -23.531 7.813 30.564 1.00 91.62 80 GLY A N 1
ATOM 646 C CA . GLY A 1 80 ? -22.496 8.785 30.922 1.00 91.62 80 GLY A CA 1
ATOM 647 C C . GLY A 1 80 ? -21.347 8.810 29.911 1.00 91.62 80 GLY A C 1
ATOM 648 O O . GLY A 1 80 ? -21.586 8.749 28.707 1.00 91.62 80 GLY A O 1
ATOM 649 N N . SER A 1 81 ? -20.113 8.928 30.404 1.00 92.62 81 SER A N 1
ATOM 650 C CA . SER A 1 81 ? -18.916 8.842 29.562 1.00 92.62 81 SER A CA 1
ATOM 651 C C . SER A 1 81 ? -18.633 7.383 29.213 1.00 92.62 81 SER A C 1
ATOM 653 O O . SER A 1 81 ? -18.548 6.541 30.107 1.00 92.62 81 SER A O 1
ATOM 655 N N . VAL A 1 82 ? -18.498 7.088 27.923 1.00 92.81 82 VAL A N 1
ATOM 656 C CA . VAL A 1 82 ? -18.285 5.732 27.410 1.00 92.81 82 VAL A CA 1
ATOM 657 C C . VAL A 1 82 ? -16.912 5.679 26.768 1.00 92.81 82 VAL A C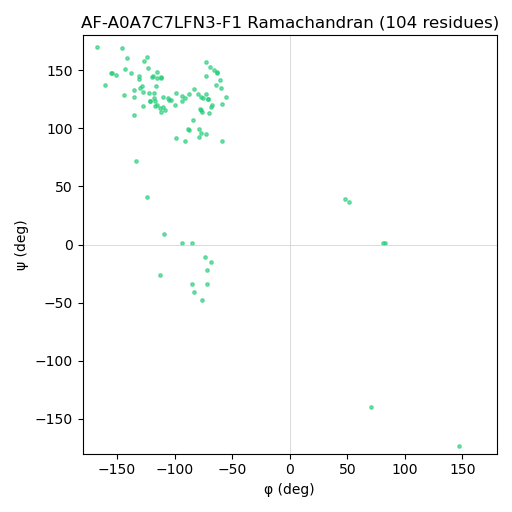 1
ATOM 659 O O . VAL A 1 82 ? -16.642 6.407 25.816 1.00 92.81 82 VAL A O 1
ATOM 662 N N . GLU A 1 83 ? -16.053 4.814 27.289 1.00 93.62 83 GLU A N 1
ATOM 663 C CA . GLU A 1 83 ? -14.774 4.516 26.660 1.00 93.62 83 GLU A CA 1
ATOM 664 C C . GLU A 1 83 ? -14.998 3.669 25.403 1.00 93.62 83 GLU A C 1
ATOM 666 O O . GLU A 1 83 ? -15.708 2.657 25.436 1.00 93.62 83 GLU A O 1
ATOM 671 N N . VAL A 1 84 ? -14.394 4.103 24.296 1.00 94.56 84 VAL A N 1
ATOM 672 C CA . VAL A 1 84 ? -14.378 3.365 23.035 1.00 94.56 84 VAL A CA 1
ATOM 673 C C . VAL A 1 84 ? -12.960 2.877 22.797 1.00 94.56 84 VAL A C 1
ATOM 675 O O . VAL A 1 84 ? -12.035 3.674 22.661 1.00 94.56 84 VAL A O 1
ATOM 678 N N . GLU A 1 85 ? -12.807 1.560 22.746 1.00 95.75 85 GLU A N 1
ATOM 679 C CA . GLU A 1 85 ? -11.535 0.896 22.485 1.00 95.75 85 GLU A CA 1
ATOM 680 C C . GLU A 1 85 ? -11.606 0.267 21.096 1.00 95.75 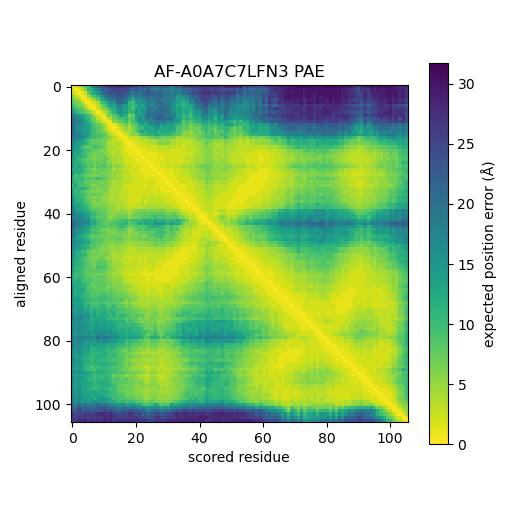85 GLU A C 1
ATOM 682 O O . GLU A 1 85 ? -12.541 -0.482 20.799 1.00 95.75 85 GLU A O 1
ATOM 687 N N . VAL A 1 86 ? -10.629 0.576 20.246 1.00 95.38 86 VAL A N 1
ATOM 688 C CA . VAL A 1 86 ? -10.560 0.109 18.859 1.00 95.38 86 VAL A CA 1
ATOM 689 C C . VAL A 1 86 ? -9.191 -0.514 18.619 1.00 95.38 86 VAL A C 1
ATOM 691 O O . VAL A 1 86 ? -8.175 0.041 19.026 1.00 95.38 86 VAL A O 1
ATOM 694 N N . SER A 1 87 ? -9.171 -1.658 17.945 1.00 95.06 87 SER A N 1
ATOM 695 C CA . SER A 1 87 ? -7.972 -2.210 17.320 1.00 95.06 87 SER A CA 1
ATOM 696 C C . SER A 1 87 ? -8.003 -1.855 15.842 1.00 95.06 87 SER A C 1
ATOM 698 O O . SER A 1 87 ? -9.032 -2.026 15.185 1.00 95.06 87 SER A O 1
ATOM 700 N N . LEU A 1 88 ? -6.892 -1.313 15.357 1.00 95.50 88 LEU A N 1
ATOM 701 C CA . LEU A 1 88 ? -6.688 -0.966 13.963 1.00 95.50 88 LEU A CA 1
ATOM 702 C C . LEU A 1 88 ? -5.294 -1.441 13.560 1.00 95.50 88 LEU A C 1
ATOM 704 O O . LEU A 1 88 ? -4.315 -1.093 14.224 1.00 95.50 88 LEU A O 1
ATOM 708 N N . GLU A 1 89 ? -5.220 -2.216 12.485 1.00 94.94 89 GLU A N 1
ATOM 709 C CA . GLU A 1 89 ? -3.977 -2.702 11.898 1.00 94.94 89 GLU A CA 1
ATOM 710 C C . GLU A 1 89 ? -3.941 -2.366 10.405 1.00 94.94 89 GLU A C 1
ATOM 712 O O . GLU A 1 89 ? -4.813 -2.773 9.643 1.00 94.94 89 GLU A O 1
ATOM 717 N N . ASP A 1 90 ? -2.945 -1.575 10.009 1.00 94.50 90 ASP A N 1
ATOM 718 C CA . ASP A 1 90 ? -2.657 -1.219 8.621 1.00 94.50 90 ASP A CA 1
ATOM 719 C C . ASP A 1 90 ? -1.206 -0.727 8.537 1.00 94.50 90 ASP A C 1
ATOM 721 O O . ASP A 1 90 ? -0.726 0.003 9.415 1.00 94.50 90 ASP A O 1
ATOM 725 N N . LYS A 1 91 ? -0.486 -1.153 7.498 1.00 90.31 91 LYS A N 1
ATOM 726 C CA . LYS A 1 91 ? 0.939 -0.860 7.332 1.00 90.31 91 LYS A CA 1
ATOM 727 C C . LYS A 1 91 ? 1.213 0.603 6.971 1.00 90.31 91 LYS A C 1
ATOM 729 O O . LYS A 1 91 ? 2.236 1.144 7.395 1.00 90.31 91 LYS A O 1
ATOM 734 N N . HIS A 1 92 ? 0.319 1.237 6.215 1.00 90.56 92 HIS A N 1
ATOM 735 C CA . HIS A 1 92 ? 0.426 2.622 5.746 1.00 90.56 92 HIS A CA 1
ATOM 736 C C . HIS A 1 92 ? -0.784 3.460 6.170 1.00 90.56 92 HIS A C 1
ATOM 738 O O . HIS A 1 92 ? -1.265 4.311 5.415 1.00 90.56 92 HIS A O 1
ATOM 744 N N . LEU A 1 93 ? -1.252 3.272 7.407 1.00 91.25 93 LEU A N 1
ATOM 745 C CA . LEU A 1 93 ? -2.346 4.059 7.956 1.00 91.25 93 LEU A CA 1
ATOM 746 C C . LEU A 1 93 ? -1.998 5.550 7.956 1.00 91.25 93 LEU A C 1
ATOM 748 O O . LEU A 1 93 ? -1.071 5.996 8.632 1.00 91.25 93 LEU A O 1
ATOM 752 N N . THR A 1 94 ? -2.807 6.348 7.266 1.00 91.94 94 THR A N 1
ATOM 753 C CA . THR A 1 94 ? -2.663 7.813 7.258 1.00 91.94 94 THR A CA 1
ATOM 754 C C . THR A 1 94 ? -3.815 8.526 7.952 1.00 91.94 94 THR A C 1
ATOM 756 O O . THR A 1 94 ? -3.642 9.637 8.455 1.00 91.94 94 THR A O 1
ATOM 759 N N . HIS A 1 95 ? -4.993 7.902 7.997 1.00 92.06 95 HIS A N 1
ATOM 760 C CA . HIS A 1 95 ? -6.199 8.515 8.528 1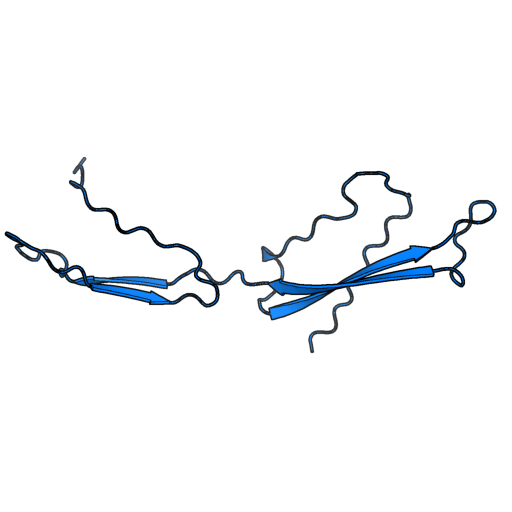.00 92.06 95 HIS A CA 1
ATOM 761 C C . HIS A 1 95 ? -7.148 7.475 9.120 1.00 92.06 95 HIS A C 1
ATOM 763 O O . HIS A 1 95 ? -7.281 6.375 8.593 1.00 92.06 95 HIS A O 1
ATOM 769 N N . TYR A 1 96 ? -7.850 7.856 10.185 1.00 92.69 96 TYR A N 1
ATOM 770 C CA . TYR A 1 96 ? -8.970 7.101 10.733 1.00 92.69 96 TYR A CA 1
ATOM 771 C C . TYR A 1 96 ? -10.046 8.072 11.228 1.00 92.69 96 TYR A C 1
ATOM 773 O O . TYR A 1 96 ? -9.742 9.188 11.656 1.00 92.69 96 TYR A O 1
ATOM 781 N N . VAL A 1 97 ? -11.304 7.630 11.196 1.00 93.62 97 VAL A N 1
ATOM 782 C CA . VAL A 1 97 ? -12.451 8.380 11.720 1.00 93.62 97 VAL A CA 1
ATOM 783 C C . VAL A 1 97 ? -13.222 7.482 12.678 1.00 93.62 97 VAL A C 1
ATOM 785 O O . VAL A 1 97 ? -13.532 6.339 12.350 1.00 93.62 97 VAL A O 1
ATOM 788 N N . LEU A 1 98 ? -13.541 8.008 13.862 1.00 91.75 98 LEU A N 1
ATOM 789 C CA . LEU A 1 98 ? -14.486 7.393 14.787 1.00 91.75 98 LEU A CA 1
ATOM 790 C C . LEU A 1 98 ? -15.767 8.225 14.804 1.00 91.75 98 LEU A C 1
ATOM 792 O O . LEU A 1 98 ? -15.762 9.375 15.244 1.00 91.75 98 LEU A O 1
ATOM 796 N N . GLU A 1 99 ? -16.864 7.625 14.358 1.00 91.75 99 GLU A N 1
ATOM 797 C CA . GLU A 1 99 ? -18.186 8.247 14.353 1.00 91.75 99 GLU A CA 1
ATOM 798 C C . GLU A 1 99 ? -19.131 7.495 15.290 1.00 91.75 99 GLU A C 1
ATOM 800 O O . GLU A 1 99 ? -19.042 6.278 15.460 1.00 91.75 99 GLU A O 1
ATOM 805 N N . TYR A 1 100 ? -20.068 8.221 15.897 1.00 88.94 100 TYR A N 1
ATOM 806 C CA . TYR A 1 100 ? -21.140 7.637 16.694 1.00 88.94 100 TYR A CA 1
ATOM 807 C C . TYR A 1 100 ? -22.478 8.238 16.268 1.00 88.94 100 TYR A C 1
ATOM 809 O O . TYR A 1 100 ? -22.581 9.415 15.924 1.00 88.94 100 TYR A O 1
ATOM 817 N N . GLY A 1 101 ? -23.531 7.426 16.299 1.00 88.25 101 GLY A N 1
ATOM 818 C CA . GLY A 1 101 ? -24.854 7.853 15.870 1.00 88.25 101 GLY A CA 1
ATOM 819 C C . GLY A 1 101 ? -25.940 6.867 16.272 1.00 88.25 101 GLY A C 1
ATOM 820 O O . GLY A 1 101 ? -25.676 5.754 16.725 1.00 88.25 101 GLY A O 1
ATOM 821 N N . ARG A 1 102 ? -27.197 7.283 16.109 1.00 80.81 102 ARG A N 1
ATOM 822 C CA . ARG A 1 102 ? -28.338 6.375 16.256 1.00 80.81 102 ARG A CA 1
ATOM 823 C C . ARG A 1 102 ? -28.418 5.474 15.028 1.00 80.81 102 ARG A C 1
ATOM 825 O O . ARG A 1 102 ? -28.532 5.979 13.915 1.00 80.81 102 ARG A O 1
ATOM 832 N N . ILE A 1 103 ? -28.445 4.161 15.238 1.00 75.50 103 ILE A N 1
ATOM 833 C CA . ILE A 1 103 ? -28.782 3.212 14.173 1.00 75.50 103 ILE A CA 1
ATOM 834 C C . ILE A 1 103 ? -30.263 3.411 13.839 1.00 75.50 103 ILE A C 1
ATOM 836 O O . ILE A 1 103 ? -31.124 3.240 14.707 1.00 75.50 103 ILE A O 1
ATOM 840 N N . ARG A 1 104 ? -30.574 3.792 12.595 1.00 71.06 104 ARG A N 1
ATOM 841 C CA . ARG A 1 104 ? -31.949 3.717 12.094 1.00 71.06 104 ARG A CA 1
ATOM 842 C C . ARG A 1 104 ? -32.270 2.236 11.932 1.00 71.06 104 ARG A C 1
ATOM 844 O O . ARG A 1 104 ? -31.635 1.561 11.133 1.00 71.06 104 ARG A O 1
ATOM 851 N N . LYS A 1 105 ? -33.194 1.721 12.741 1.00 59.34 105 LYS A N 1
ATOM 852 C CA . LYS A 1 105 ? -33.848 0.455 12.417 1.00 59.34 105 LYS A CA 1
ATOM 853 C C . LYS A 1 105 ? -34.888 0.779 11.351 1.00 59.34 105 LYS A C 1
ATOM 855 O O . LYS A 1 105 ? -35.755 1.612 11.615 1.00 59.34 105 LYS A O 1
ATOM 860 N N . GLU A 1 106 ? -34.712 0.212 10.164 1.00 5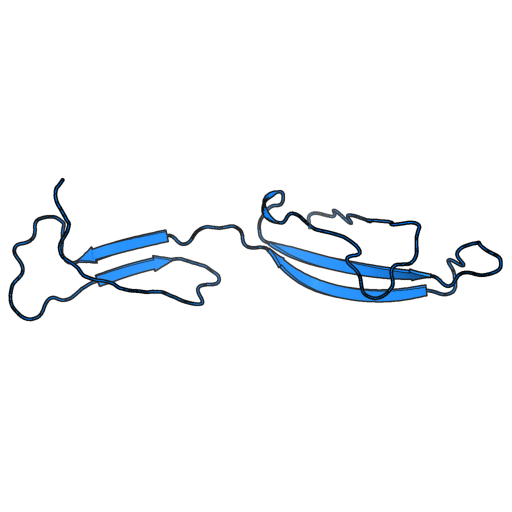7.81 106 GLU A N 1
ATOM 861 C CA . GLU A 1 106 ? -35.794 0.087 9.181 1.00 57.81 106 GLU A CA 1
ATOM 862 C C . GLU A 1 106 ? -36.886 -0.848 9.712 1.00 57.81 106 GLU A C 1
ATOM 864 O O . GLU A 1 106 ? -36.541 -1.778 10.486 1.00 57.81 106 GLU A O 1
#

Solvent-accessible surface area (backbone atoms only — not comparable to full-atom values): 7725 Å² total; per-residue (Å²): 132,88,86,70,86,80,80,82,81,73,94,63,92,72,79,98,58,87,88,77,85,83,69,66,89,80,51,78,65,45,81,48,72,50,76,48,76,48,60,45,72,56,97,91,39,75,37,84,84,52,62,51,78,49,78,45,80,47,72,48,77,80,80,78,70,48,74,42,76,66,29,67,52,91,86,61,90,81,72,87,86,76,73,73,41,70,50,74,51,57,96,80,73,84,80,86,85,89,85,86,80,83,80,82,81,130

Foldseek 3Di:
DPPDPPDQDDPDDDDPDDPDDDDLVVDDWDKDKDKDKDFDADPNDGDPVHIDMDIDIDTRDPDDKDKDWPPDDPPDDDDDDGDTDMDIDDPDDDDDDDDDDDDDDD

pLDDT: mean 84.28, std 15.28, range [35.94, 96.75]

Mean predicted aligned error: 8.92 Å